Protein AF-A0A820R0I8-F1 (afdb_monomer_lite)

Secondary structure (DSSP, 8-state):
--HHHHHHHHHHHHHHHTS------PBP-SSSEEEETTEEEEES--SS--TT-EEEEBBPTT--SS-S-BPB-SSGGG-BTTPPBSSS--EESPPP------

Foldseek 3Di:
DPVVVVVVVVVVVVVVVVPPDPPPQDQAPPPAWFADLQFIKGAPDPPPDDAFGKMAFFADPPDPDQDPRGHGDPISRSHGHPTDHSHPDIDTHDDDDDHRPD

Structure (mmCIF, N/CA/C/O backbone):
data_AF-A0A820R0I8-F1
#
_entry.id   AF-A0A820R0I8-F1
#
loop_
_atom_site.group_PDB
_atom_site.id
_atom_site.type_symbol
_atom_site.label_atom_id
_atom_site.label_alt_id
_atom_site.label_comp_id
_atom_site.label_asym_id
_atom_site.label_entity_id
_atom_site.label_seq_id
_atom_site.pdbx_PDB_ins_code
_atom_site.Cartn_x
_atom_site.Cartn_y
_atom_site.Cartn_z
_atom_site.occupancy
_atom_site.B_iso_or_equiv
_atom_site.auth_seq_id
_atom_site.auth_comp_id
_atom_site.auth_asym_id
_atom_site.auth_atom_id
_atom_site.pdbx_PDB_model_num
ATOM 1 N N . MET A 1 1 ? -9.074 -31.767 45.545 1.00 58.12 1 MET A N 1
ATOM 2 C CA . MET A 1 1 ? -8.128 -31.841 44.404 1.00 58.12 1 MET A CA 1
ATOM 3 C C . MET A 1 1 ? -8.756 -31.407 43.061 1.00 58.12 1 MET A C 1
ATOM 5 O O . MET A 1 1 ? -8.252 -31.794 42.022 1.00 58.12 1 MET A O 1
ATOM 9 N N . GLN A 1 2 ? -9.818 -30.582 43.041 1.00 56.69 2 GLN A N 1
ATOM 10 C CA . GLN A 1 2 ? -10.461 -30.101 41.795 1.00 56.69 2 GLN A CA 1
ATOM 11 C C . GLN A 1 2 ? -10.089 -28.653 41.419 1.00 56.69 2 GLN A C 1
ATOM 13 O O . GLN A 1 2 ? -10.157 -28.290 40.250 1.00 56.69 2 GLN A O 1
ATOM 18 N N . LEU A 1 3 ? -9.648 -27.836 42.384 1.00 54.78 3 LEU A N 1
ATOM 19 C CA . LEU A 1 3 ? -9.355 -26.413 42.169 1.00 54.78 3 LEU A CA 1
ATOM 20 C C . LEU A 1 3 ? -8.121 -26.179 41.275 1.00 54.78 3 LEU A C 1
ATOM 22 O O . LEU A 1 3 ? -8.083 -25.230 40.498 1.00 54.78 3 LEU A O 1
ATOM 26 N N . ASN A 1 4 ? -7.147 -27.092 41.329 1.00 59.62 4 ASN A N 1
ATOM 27 C CA . ASN A 1 4 ? -5.913 -26.997 40.546 1.00 59.62 4 ASN A CA 1
ATOM 28 C C . ASN A 1 4 ? -6.150 -27.225 39.046 1.00 59.62 4 ASN A C 1
ATOM 30 O O . ASN A 1 4 ? -5.421 -26.679 38.227 1.00 59.62 4 ASN A O 1
ATOM 34 N N . PHE A 1 5 ? -7.176 -27.998 38.672 1.00 60.56 5 PHE A N 1
ATOM 35 C CA . PHE A 1 5 ? -7.438 -28.317 37.268 1.00 60.56 5 PHE A CA 1
ATOM 36 C C . PHE A 1 5 ? -8.032 -27.116 36.519 1.00 60.56 5 PHE A C 1
ATOM 38 O O . PHE A 1 5 ? -7.589 -26.798 35.422 1.00 60.56 5 PHE A O 1
ATOM 45 N N . LEU A 1 6 ? -8.957 -26.387 37.159 1.00 62.44 6 LEU A N 1
ATOM 46 C CA . LEU A 1 6 ? -9.571 -25.181 36.589 1.00 62.44 6 LEU A CA 1
ATOM 47 C C . LEU A 1 6 ? -8.567 -24.032 36.419 1.00 62.44 6 LEU A C 1
ATOM 49 O O . LEU A 1 6 ? -8.616 -23.308 35.425 1.00 62.44 6 LEU A O 1
ATOM 53 N N . PHE A 1 7 ? -7.628 -23.886 37.358 1.00 63.50 7 PHE A N 1
ATOM 54 C CA . PHE A 1 7 ? -6.574 -22.873 37.263 1.00 63.50 7 PHE A CA 1
ATOM 55 C C . PHE A 1 7 ? -5.611 -23.151 36.104 1.00 63.50 7 PHE A C 1
ATOM 57 O O . PHE A 1 7 ? -5.268 -22.237 35.357 1.00 63.50 7 PHE A O 1
ATOM 64 N N . VAL A 1 8 ? -5.227 -24.414 35.900 1.00 69.00 8 VAL A N 1
ATOM 65 C CA . VAL A 1 8 ? -4.337 -24.810 34.797 1.00 69.00 8 VAL A CA 1
ATOM 66 C C . VAL A 1 8 ? -5.018 -24.623 33.441 1.00 69.00 8 VAL A C 1
ATOM 68 O O . VAL A 1 8 ? -4.390 -24.110 32.519 1.00 69.00 8 VAL A O 1
ATOM 71 N N . THR A 1 9 ? -6.309 -24.952 33.314 1.00 68.81 9 THR A N 1
ATOM 72 C CA . THR A 1 9 ? -7.048 -24.733 32.060 1.00 68.81 9 THR A CA 1
ATOM 73 C C . THR A 1 9 ? -7.241 -23.253 31.741 1.00 68.81 9 THR A C 1
ATOM 75 O O . THR A 1 9 ? -7.132 -22.864 30.583 1.00 68.81 9 THR A O 1
ATOM 78 N N . MET A 1 10 ? -7.478 -22.410 32.751 1.00 68.56 10 MET A N 1
ATOM 79 C CA . MET A 1 10 ? -7.602 -20.961 32.556 1.00 68.56 10 MET A CA 1
ATOM 80 C C . MET A 1 10 ? -6.274 -20.337 32.118 1.00 68.56 10 MET A C 1
ATOM 82 O O . MET A 1 10 ? -6.248 -19.561 31.169 1.00 68.56 10 MET A O 1
ATOM 86 N N . ILE A 1 11 ? -5.160 -20.721 32.751 1.00 66.88 11 ILE A N 1
ATOM 87 C CA . ILE A 1 11 ? -3.821 -20.261 32.355 1.00 66.88 11 ILE A CA 1
ATOM 88 C C . ILE A 1 11 ? -3.486 -20.740 30.937 1.00 66.88 11 ILE A C 1
ATOM 90 O O . ILE A 1 11 ? -2.990 -19.954 30.135 1.00 66.88 11 ILE A O 1
ATOM 94 N N . ALA A 1 12 ? -3.809 -21.992 30.596 1.00 63.00 12 ALA A N 1
ATOM 95 C CA . ALA A 1 12 ? -3.601 -22.516 29.249 1.00 63.00 12 ALA A CA 1
ATOM 96 C C . ALA A 1 12 ? -4.382 -21.715 28.194 1.00 63.00 12 ALA A C 1
ATOM 98 O O . ALA A 1 12 ? -3.809 -21.380 27.165 1.00 63.00 12 ALA A O 1
ATOM 99 N N . LEU A 1 13 ? -5.640 -21.344 28.459 1.00 64.00 13 LEU A N 1
ATOM 100 C CA . LEU A 1 13 ? -6.449 -20.530 27.542 1.00 64.00 13 LEU A CA 1
ATOM 101 C C . LEU A 1 13 ? -5.935 -19.089 27.406 1.00 64.00 13 LEU A C 1
ATOM 103 O O . LEU A 1 13 ? -5.931 -18.554 26.301 1.00 64.00 13 LEU A O 1
ATOM 107 N N . VAL A 1 14 ? -5.460 -18.473 28.494 1.00 63.50 14 VAL A N 1
ATOM 108 C CA . VAL A 1 14 ? -4.869 -17.123 28.454 1.00 63.50 14 VAL A CA 1
ATOM 109 C C . VAL A 1 14 ? -3.555 -17.122 27.668 1.00 63.50 14 VAL A C 1
ATOM 111 O O . VAL A 1 14 ? -3.349 -16.246 26.834 1.00 63.50 14 VAL A O 1
ATOM 114 N N . ILE A 1 15 ? -2.693 -18.125 27.867 1.00 61.03 15 ILE A N 1
ATOM 115 C CA . ILE A 1 15 ? -1.428 -18.243 27.126 1.00 61.03 15 ILE A CA 1
ATOM 116 C C . ILE A 1 15 ? -1.691 -18.554 25.646 1.00 61.03 15 ILE A C 1
ATOM 118 O O . ILE A 1 15 ? -1.074 -17.935 24.786 1.00 61.03 15 ILE A O 1
ATOM 122 N N . PHE A 1 16 ? -2.633 -19.449 25.324 1.00 56.53 16 PHE A N 1
ATOM 123 C CA . PHE A 1 16 ? -2.976 -19.753 23.927 1.00 56.53 16 PHE A CA 1
ATOM 124 C C . PHE A 1 16 ? -3.611 -18.550 23.211 1.00 56.53 16 PHE A C 1
ATOM 126 O O . PHE A 1 16 ? -3.346 -18.330 22.031 1.00 56.53 16 PHE A O 1
ATOM 133 N N . GLY A 1 17 ? -4.400 -17.740 23.927 1.00 53.25 17 GLY A N 1
ATOM 134 C CA . GLY A 1 17 ? -5.004 -16.516 23.397 1.00 53.25 17 GLY A CA 1
ATOM 135 C C . GLY A 1 17 ? -3.999 -15.397 23.103 1.00 53.25 17 GLY A C 1
ATOM 136 O O . GLY A 1 17 ? -4.232 -14.608 22.197 1.00 53.25 17 GLY A O 1
ATOM 137 N N . MET A 1 18 ? -2.865 -15.344 23.811 1.00 51.84 18 MET A N 1
ATOM 138 C CA . MET A 1 18 ? -1.826 -14.324 23.595 1.00 51.84 18 MET A CA 1
ATOM 139 C C . MET A 1 18 ? -0.824 -14.667 22.475 1.00 51.84 18 MET A C 1
ATOM 141 O O . MET A 1 18 ? 0.030 -13.842 22.164 1.00 51.84 18 MET A O 1
ATOM 145 N N . ILE A 1 19 ? -0.893 -15.862 21.871 1.00 52.59 19 ILE A N 1
ATOM 146 C CA . ILE A 1 19 ? 0.077 -16.317 20.849 1.00 52.59 19 ILE A CA 1
ATOM 147 C C . ILE A 1 19 ? -0.457 -16.153 19.411 1.00 52.59 19 ILE A C 1
ATOM 149 O O . ILE A 1 19 ? 0.316 -16.219 18.456 1.00 52.59 19 ILE A O 1
ATOM 153 N N . VAL A 1 20 ? -1.747 -15.861 19.217 1.00 48.53 20 VAL A N 1
ATOM 154 C CA . VAL A 1 20 ? -2.338 -15.667 17.878 1.00 48.53 20 VAL A CA 1
ATOM 155 C C . VAL A 1 20 ? -2.593 -14.187 17.607 1.00 48.53 20 VAL A C 1
ATOM 157 O O . VAL A 1 20 ? -3.721 -13.740 17.456 1.00 48.53 20 VAL A O 1
ATOM 160 N N . GLU A 1 21 ? -1.517 -13.415 17.530 1.00 46.47 21 GLU A N 1
ATOM 161 C CA . GLU A 1 21 ? -1.513 -12.172 16.755 1.00 46.47 21 GLU A CA 1
ATOM 162 C C . GLU A 1 21 ? -0.116 -11.962 16.168 1.00 46.47 21 GLU A C 1
ATOM 164 O O . GLU A 1 21 ? 0.508 -10.908 16.266 1.00 46.47 21 GLU A O 1
ATOM 169 N N . LYS A 1 22 ? 0.416 -13.013 15.532 1.00 40.94 22 LYS A N 1
ATOM 170 C CA . LYS A 1 22 ? 1.385 -12.777 14.471 1.00 40.94 22 LYS A CA 1
ATOM 171 C C . LYS A 1 22 ? 0.598 -12.049 13.391 1.00 40.94 22 LYS A C 1
ATOM 173 O O . LYS A 1 22 ? -0.163 -12.668 12.657 1.00 40.94 22 LYS A O 1
ATOM 178 N N . SER A 1 23 ? 0.694 -10.721 13.362 1.00 44.00 23 SER A N 1
ATOM 179 C CA . SER A 1 23 ? 0.299 -9.985 12.176 1.00 44.00 23 SER A CA 1
ATOM 180 C C . SER A 1 23 ? 1.132 -10.587 11.052 1.00 44.00 23 SER A C 1
ATOM 182 O O . SER A 1 23 ? 2.349 -10.390 11.034 1.00 44.00 23 SER A O 1
ATOM 184 N N . ASP A 1 24 ? 0.503 -11.345 10.154 1.00 45.78 24 ASP A N 1
ATOM 185 C CA . ASP A 1 24 ? 1.076 -11.812 8.882 1.00 45.78 24 ASP A CA 1
ATOM 186 C C . ASP A 1 24 ? 1.247 -10.625 7.919 1.00 45.78 24 ASP A C 1
ATOM 188 O O . ASP A 1 24 ? 0.902 -10.633 6.740 1.00 45.78 24 ASP A O 1
ATOM 192 N N . ALA A 1 25 ? 1.800 -9.561 8.480 1.00 53.62 25 ALA A N 1
ATOM 193 C CA . ALA A 1 25 ? 2.346 -8.412 7.836 1.00 53.62 25 ALA A CA 1
ATOM 194 C C . ALA A 1 25 ? 3.634 -8.846 7.152 1.00 53.62 25 ALA A C 1
ATOM 196 O O . ALA A 1 25 ? 4.719 -8.657 7.688 1.00 53.62 25 ALA A O 1
ATOM 197 N N . GLY A 1 26 ? 3.511 -9.511 6.007 1.00 62.25 26 GLY A N 1
ATOM 198 C CA . GLY A 1 26 ? 4.663 -9.711 5.140 1.00 62.25 26 GLY A CA 1
ATOM 199 C C . GLY A 1 26 ? 5.212 -8.348 4.726 1.00 62.25 26 GLY A C 1
ATOM 200 O O . GLY A 1 26 ? 4.429 -7.436 4.427 1.00 62.25 26 GLY A O 1
ATOM 201 N N . ASP A 1 27 ? 6.533 -8.217 4.739 1.00 68.75 27 ASP A N 1
ATOM 202 C CA . ASP A 1 27 ? 7.217 -7.052 4.188 1.00 68.75 27 ASP A CA 1
ATOM 203 C C . ASP A 1 27 ? 6.841 -6.907 2.708 1.00 68.75 27 ASP A C 1
ATOM 205 O O . ASP A 1 27 ? 6.637 -7.900 1.998 1.00 68.75 27 ASP A O 1
ATOM 209 N N . CYS A 1 28 ? 6.711 -5.670 2.243 1.00 78.38 28 CYS A N 1
ATOM 210 C CA . CYS A 1 28 ? 6.493 -5.397 0.833 1.00 78.38 28 CYS A CA 1
ATOM 211 C C . CYS A 1 28 ? 7.742 -5.747 0.021 1.00 78.38 28 CYS A C 1
ATOM 213 O O . CYS A 1 28 ? 8.856 -5.353 0.357 1.00 78.38 28 CYS A O 1
ATOM 215 N N . ASP A 1 29 ? 7.537 -6.467 -1.078 1.00 76.06 29 ASP A N 1
ATOM 216 C CA . ASP A 1 29 ? 8.584 -6.865 -2.021 1.00 76.06 29 ASP A CA 1
ATOM 217 C C . ASP A 1 29 ? 8.735 -5.884 -3.200 1.00 76.06 29 ASP A C 1
ATOM 219 O O . ASP A 1 29 ? 9.550 -6.119 -4.091 1.00 76.06 29 ASP A O 1
ATOM 223 N N . GLY A 1 30 ? 7.930 -4.814 -3.229 1.00 73.75 30 GLY A N 1
ATOM 224 C CA . GLY A 1 30 ? 7.867 -3.835 -4.318 1.00 73.75 30 GLY A CA 1
ATOM 225 C C . GLY A 1 30 ? 6.886 -4.198 -5.443 1.00 73.75 30 GLY A C 1
ATOM 226 O O . GLY A 1 30 ? 6.602 -3.359 -6.298 1.00 73.75 30 GLY A O 1
ATOM 227 N N . SER A 1 31 ? 6.330 -5.418 -5.462 1.00 77.25 31 SER A N 1
ATOM 228 C CA . SER A 1 31 ? 5.485 -5.907 -6.566 1.00 77.25 31 SER A CA 1
ATOM 229 C C . SER A 1 31 ? 4.032 -5.437 -6.452 1.00 77.25 31 SER A C 1
ATOM 231 O O . SER A 1 31 ? 3.411 -5.038 -7.440 1.00 77.25 31 SER A O 1
ATOM 233 N N . HIS A 1 32 ? 3.476 -5.502 -5.240 1.00 79.88 32 HIS A N 1
ATOM 234 C CA . HIS A 1 32 ? 2.064 -5.192 -4.964 1.00 79.88 32 HIS A CA 1
ATOM 235 C C . HIS A 1 32 ? 1.868 -4.071 -3.936 1.00 79.88 32 HIS A C 1
ATOM 237 O O . HIS A 1 32 ? 0.759 -3.567 -3.735 1.00 79.88 32 HIS A O 1
ATOM 243 N N . CYS A 1 33 ? 2.959 -3.695 -3.287 1.00 83.88 33 CYS A N 1
ATOM 244 C CA . CYS A 1 33 ? 3.065 -2.617 -2.332 1.00 83.88 33 CYS A CA 1
ATOM 245 C C . CYS A 1 33 ? 4.539 -2.239 -2.213 1.00 83.88 33 CYS A C 1
ATOM 247 O O . CYS A 1 33 ? 5.412 -3.013 -2.605 1.00 83.88 33 CYS A O 1
ATOM 249 N N . GLY A 1 34 ? 4.823 -1.068 -1.664 1.00 88.06 34 GLY A N 1
ATOM 250 C CA . GLY A 1 34 ? 6.195 -0.614 -1.491 1.00 88.06 34 GLY A CA 1
ATOM 251 C C . GLY A 1 34 ? 6.254 0.788 -0.925 1.00 88.06 34 GLY A C 1
ATOM 252 O O . GLY A 1 34 ? 5.258 1.314 -0.424 1.00 88.06 34 GLY A O 1
ATOM 253 N N . CYS A 1 35 ? 7.424 1.396 -1.030 1.00 87.31 35 CYS A N 1
ATOM 254 C CA . CYS A 1 35 ? 7.683 2.756 -0.621 1.00 87.31 35 CYS A CA 1
ATOM 255 C C . CYS A 1 35 ? 7.668 3.681 -1.831 1.00 87.31 35 CYS A C 1
ATOM 257 O O . CYS A 1 35 ? 8.468 3.554 -2.755 1.00 87.31 35 CYS A O 1
ATOM 259 N N . TYR A 1 36 ? 6.750 4.640 -1.829 1.00 85.88 36 TYR A N 1
ATOM 260 C CA . TYR A 1 36 ? 6.631 5.621 -2.893 1.00 85.88 36 TYR A CA 1
ATOM 261 C C . TYR A 1 36 ? 6.567 7.014 -2.288 1.00 85.88 36 TYR A C 1
ATOM 263 O O . TYR A 1 36 ? 5.705 7.321 -1.467 1.00 85.88 36 TYR A O 1
ATOM 271 N N . LYS A 1 37 ? 7.520 7.863 -2.682 1.00 83.06 37 LYS A N 1
ATOM 272 C CA . LYS A 1 37 ? 7.638 9.253 -2.212 1.00 83.06 37 LYS A CA 1
ATOM 273 C C . LYS A 1 37 ? 7.679 9.392 -0.681 1.00 83.06 37 LYS A C 1
ATOM 275 O O . LYS A 1 37 ? 7.121 10.337 -0.128 1.00 83.06 37 LYS A O 1
ATOM 280 N N . GLY A 1 38 ? 8.342 8.458 0.000 1.00 85.56 38 GLY A N 1
ATOM 281 C CA . GLY A 1 38 ? 8.471 8.470 1.459 1.00 85.56 38 GLY A CA 1
ATOM 282 C C . GLY A 1 38 ? 7.265 7.911 2.213 1.00 85.56 38 GLY A C 1
ATOM 283 O O . GLY A 1 38 ? 7.237 7.975 3.439 1.00 85.56 38 GLY A O 1
ATOM 284 N N . TYR A 1 39 ? 6.268 7.367 1.505 1.00 87.00 39 TYR A N 1
ATOM 285 C CA . TYR A 1 39 ? 5.090 6.751 2.106 1.00 87.00 39 TYR A CA 1
ATOM 286 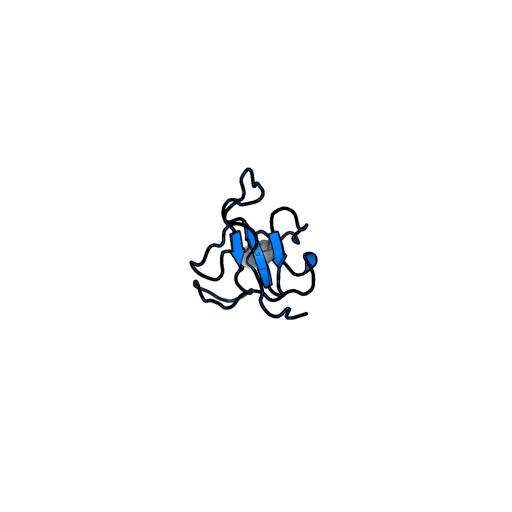C C . TYR A 1 39 ? 4.793 5.374 1.523 1.00 87.00 39 TYR A C 1
ATOM 288 O O . TYR A 1 39 ? 4.981 5.113 0.335 1.00 87.00 39 TYR A O 1
ATOM 296 N N . CYS A 1 40 ? 4.283 4.483 2.363 1.00 87.50 40 CYS A N 1
ATOM 297 C CA . CYS A 1 40 ? 3.898 3.155 1.935 1.00 87.50 40 CYS A CA 1
ATOM 298 C C . CYS A 1 40 ? 2.648 3.210 1.068 1.00 87.50 40 CYS A C 1
ATOM 300 O O . CYS A 1 40 ? 1.648 3.831 1.434 1.00 87.50 40 CYS A O 1
ATOM 302 N N . TRP A 1 41 ? 2.686 2.513 -0.057 1.00 87.44 41 TRP A N 1
ATOM 303 C CA . TRP A 1 41 ? 1.569 2.361 -0.976 1.00 87.44 41 TRP A CA 1
ATOM 304 C C . TRP A 1 41 ? 1.247 0.882 -1.180 1.00 87.44 41 TRP A C 1
ATOM 306 O O . TRP A 1 41 ? 2.108 0.023 -1.000 1.00 87.44 41 TRP A O 1
ATOM 316 N N . ALA A 1 42 ? 0.007 0.585 -1.557 1.00 86.50 42 ALA A N 1
ATOM 317 C CA . ALA A 1 42 ? -0.427 -0.751 -1.955 1.00 86.50 42 ALA A CA 1
ATOM 318 C C . ALA A 1 42 ? -1.524 -0.665 -3.021 1.00 86.50 42 ALA A C 1
ATOM 320 O O . ALA A 1 42 ? -2.291 0.306 -3.061 1.00 86.50 42 ALA A O 1
ATOM 321 N N . TYR A 1 43 ?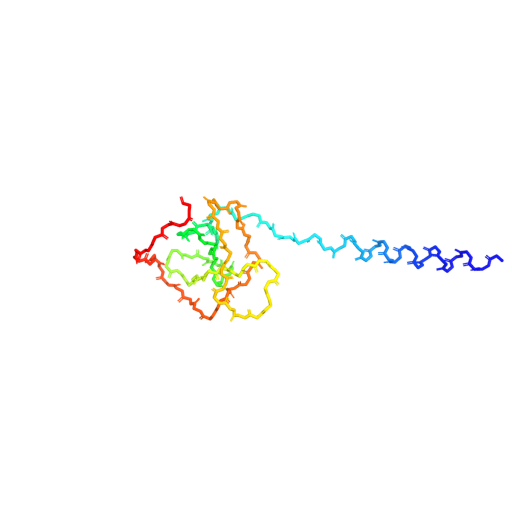 -1.624 -1.680 -3.882 1.00 84.56 43 TYR A N 1
ATOM 322 C CA . TYR A 1 43 ? -2.757 -1.788 -4.801 1.00 84.56 43 TYR A CA 1
ATOM 323 C C . TYR A 1 43 ? -4.054 -2.059 -4.039 1.00 84.56 43 TYR A C 1
ATOM 325 O O . TYR A 1 43 ? -4.101 -2.838 -3.093 1.00 84.56 43 TYR A O 1
ATOM 333 N N . VAL A 1 44 ? -5.141 -1.433 -4.489 1.00 80.56 44 VAL A N 1
ATOM 334 C CA . VAL A 1 44 ? -6.466 -1.573 -3.863 1.00 80.56 44 VAL A CA 1
ATOM 335 C C . VAL A 1 44 ? -7.049 -2.972 -4.096 1.00 80.56 44 VAL A C 1
ATOM 337 O O . VAL A 1 44 ? -7.882 -3.438 -3.321 1.00 80.56 44 VAL A O 1
ATOM 340 N N . ASN A 1 45 ? -6.641 -3.635 -5.179 1.00 72.06 45 ASN A N 1
ATOM 341 C CA . ASN A 1 45 ? -7.101 -4.966 -5.544 1.00 72.06 45 ASN A CA 1
ATOM 342 C C . ASN A 1 45 ? -5.915 -5.934 -5.541 1.00 72.06 45 ASN A C 1
ATOM 344 O O . ASN A 1 45 ? -5.084 -5.888 -6.443 1.00 72.06 45 ASN A O 1
ATOM 348 N N . GLU A 1 46 ? -5.873 -6.827 -4.553 1.00 61.78 46 GLU A N 1
ATOM 349 C CA . GLU A 1 46 ? -4.830 -7.854 -4.371 1.00 61.78 46 GLU A CA 1
ATOM 350 C C . GLU A 1 46 ? -4.831 -8.942 -5.468 1.00 61.78 46 GLU A C 1
ATOM 352 O O . GLU A 1 46 ? -4.015 -9.858 -5.445 1.00 61.78 46 GLU A O 1
ATOM 357 N N . GLY A 1 47 ? -5.765 -8.879 -6.427 1.00 67.00 47 GLY A N 1
ATOM 358 C CA . GLY A 1 47 ? -5.854 -9.805 -7.553 1.00 67.00 47 GLY A CA 1
ATOM 359 C C . GLY A 1 47 ? -4.735 -9.644 -8.593 1.00 67.00 47 GLY A C 1
ATOM 360 O O . GLY A 1 47 ? -3.583 -9.354 -8.291 1.00 67.00 47 GLY A O 1
ATOM 361 N N . ARG A 1 48 ? -5.058 -9.862 -9.877 1.00 62.59 48 ARG A N 1
ATOM 362 C CA . ARG A 1 48 ? -4.097 -9.690 -10.984 1.00 62.59 48 ARG A CA 1
ATOM 363 C C . ARG A 1 48 ? -3.782 -8.211 -11.208 1.00 62.59 48 ARG A C 1
ATOM 365 O O . ARG A 1 48 ? -4.336 -7.603 -12.120 1.00 62.59 48 ARG A O 1
ATOM 372 N N . VAL A 1 49 ? -2.887 -7.686 -10.387 1.00 70.12 49 VAL A N 1
ATOM 373 C CA . VAL A 1 49 ? -2.348 -6.336 -10.484 1.00 70.12 49 VAL A CA 1
ATOM 374 C C . VAL A 1 49 ? -1.597 -6.152 -11.802 1.00 70.12 49 VAL A C 1
ATOM 376 O O . VAL A 1 49 ? -0.788 -6.990 -12.209 1.00 70.12 49 VAL A O 1
ATOM 379 N N . ARG A 1 50 ? -1.862 -5.036 -12.472 1.00 69.12 50 ARG A N 1
ATOM 380 C CA . ARG A 1 50 ? -1.157 -4.559 -13.660 1.00 69.12 50 ARG A CA 1
ATOM 381 C C . ARG A 1 50 ? -0.695 -3.125 -13.439 1.00 69.12 50 ARG A C 1
ATOM 383 O O . ARG A 1 50 ? -1.319 -2.360 -12.709 1.00 69.12 50 ARG A O 1
ATOM 390 N N . ALA A 1 51 ? 0.377 -2.742 -14.127 1.00 68.75 51 ALA A N 1
ATOM 391 C CA . ALA A 1 51 ? 0.798 -1.347 -14.170 1.00 68.75 51 ALA A CA 1
ATOM 392 C C . ALA A 1 51 ? -0.376 -0.453 -14.618 1.00 68.75 51 ALA A C 1
ATOM 394 O O . ALA A 1 51 ? -1.035 -0.737 -15.622 1.00 68.75 51 ALA A O 1
ATOM 395 N N . GLY A 1 52 ? -0.641 0.614 -13.860 1.00 70.56 52 GLY A N 1
ATOM 396 C CA . GLY A 1 52 ? -1.773 1.516 -14.089 1.00 70.56 52 GLY A CA 1
ATOM 397 C C . GLY A 1 52 ? -3.071 1.134 -13.370 1.00 70.56 52 GLY A C 1
ATOM 398 O O . GLY A 1 52 ? -4.079 1.820 -13.566 1.00 70.56 52 GLY A O 1
ATOM 399 N N . ASP A 1 53 ? -3.063 0.085 -12.545 1.00 80.31 53 ASP A N 1
ATOM 400 C CA . ASP A 1 53 ? -4.166 -0.217 -11.635 1.00 80.31 53 ASP A CA 1
ATOM 401 C C . ASP A 1 53 ? -4.245 0.780 -10.471 1.00 80.31 53 ASP A C 1
ATOM 403 O O . ASP A 1 53 ? -3.340 1.583 -10.224 1.00 80.31 53 ASP A O 1
ATOM 407 N N . TRP A 1 54 ? -5.379 0.743 -9.771 1.00 84.81 54 TRP A N 1
ATOM 408 C CA . TRP A 1 54 ? -5.649 1.620 -8.640 1.00 84.81 54 TRP A CA 1
ATOM 409 C C . TRP A 1 54 ? -4.820 1.235 -7.421 1.00 84.81 54 TRP A C 1
ATOM 411 O O . TRP A 1 54 ? -4.865 0.090 -6.961 1.00 84.81 54 TRP A O 1
ATOM 421 N N . TRP A 1 55 ? -4.142 2.219 -6.849 1.00 86.38 55 TRP A N 1
ATOM 422 C CA . TRP A 1 55 ? -3.371 2.084 -5.620 1.00 86.38 55 TRP A CA 1
ATOM 423 C C . TRP A 1 55 ? -3.717 3.191 -4.627 1.00 86.38 55 TRP A C 1
ATOM 425 O O . TRP A 1 55 ? -4.401 4.159 -4.957 1.00 86.38 55 TRP A O 1
ATOM 435 N N . CYS A 1 56 ? -3.297 3.036 -3.378 1.00 86.12 56 CYS A N 1
ATOM 436 C CA . CYS A 1 56 ? -3.495 4.031 -2.331 1.00 86.12 56 CYS A CA 1
ATOM 437 C C . CYS A 1 56 ? -2.310 4.042 -1.364 1.00 86.12 56 CYS A C 1
ATOM 439 O O . CYS A 1 56 ? -1.628 3.030 -1.202 1.00 86.12 56 CYS A O 1
ATOM 441 N N . TYR A 1 57 ? -2.098 5.167 -0.679 1.00 87.62 57 TYR A N 1
ATOM 442 C CA . TYR A 1 57 ? -1.196 5.190 0.469 1.00 87.62 57 TYR A CA 1
ATOM 443 C C . TYR A 1 57 ? -1.819 4.444 1.644 1.00 87.62 57 TYR A C 1
ATOM 445 O O . TYR A 1 57 ? -3.003 4.620 1.964 1.00 87.62 57 TYR A O 1
ATOM 453 N N . 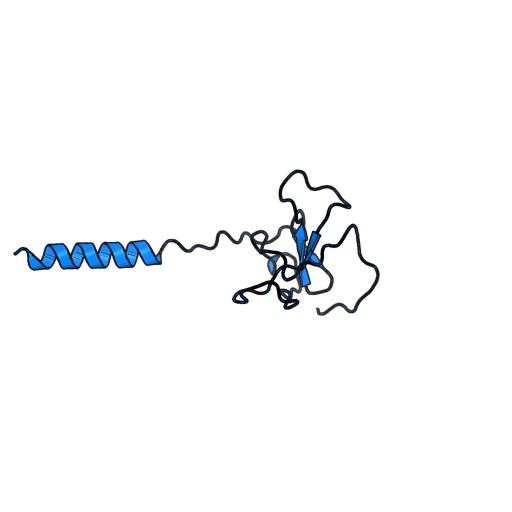THR A 1 58 ? -1.022 3.609 2.295 1.00 86.12 58 THR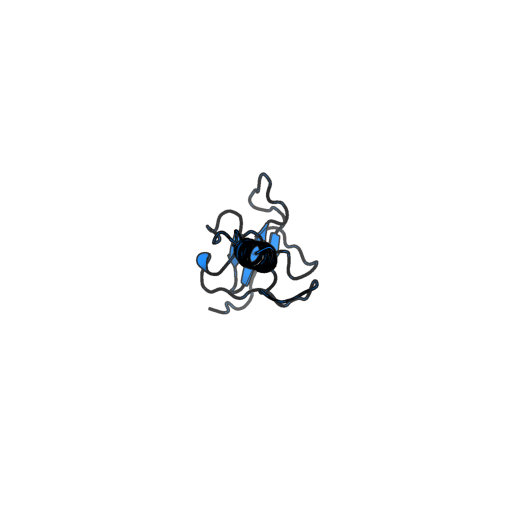 A N 1
ATOM 454 C CA . THR A 1 58 ? -1.467 2.781 3.407 1.00 86.12 58 THR A CA 1
ATOM 455 C C . THR A 1 58 ? -1.453 3.561 4.714 1.00 86.12 58 THR A C 1
ATOM 457 O O . THR A 1 58 ? -0.733 4.547 4.901 1.00 86.12 58 THR A O 1
ATOM 460 N N . GLN A 1 59 ? -2.314 3.147 5.636 1.00 83.62 59 GLN A N 1
ATOM 461 C CA . GLN A 1 59 ? -2.410 3.773 6.944 1.00 83.62 59 GLN A CA 1
ATOM 462 C C . GLN A 1 59 ? -1.230 3.411 7.851 1.00 83.62 59 GLN A C 1
ATOM 464 O O . GLN A 1 59 ? -0.844 2.245 7.933 1.00 83.62 59 GLN A O 1
ATOM 469 N N . ARG A 1 60 ? -0.741 4.383 8.633 1.00 81.44 60 ARG A N 1
ATOM 470 C CA . ARG A 1 60 ? 0.199 4.115 9.728 1.00 81.44 60 ARG A CA 1
ATOM 471 C C . ARG A 1 60 ? -0.404 3.165 10.772 1.00 81.44 60 ARG A C 1
ATOM 473 O O . ARG A 1 60 ? -1.559 3.313 11.174 1.00 81.44 60 ARG A O 1
ATOM 480 N N . SER A 1 61 ? 0.414 2.237 11.267 1.00 74.94 61 SER A N 1
ATOM 481 C CA . SER A 1 61 ? 0.069 1.312 12.354 1.00 74.94 61 SER A CA 1
ATOM 482 C C . SER A 1 61 ? -0.539 2.032 13.563 1.00 74.94 61 SER A C 1
ATOM 484 O O . SER A 1 61 ? -0.032 3.065 14.001 1.00 74.94 61 SER A O 1
ATOM 486 N N . GLY A 1 62 ? -1.601 1.461 14.132 1.00 73.00 62 GLY A N 1
ATOM 487 C CA . GLY A 1 62 ? -2.249 1.981 15.341 1.00 73.00 62 GLY A CA 1
ATOM 488 C C . GLY A 1 62 ? -3.232 3.135 15.112 1.00 73.00 62 GLY A C 1
ATOM 489 O O . GLY A 1 62 ? -3.866 3.576 16.069 1.00 73.00 62 GLY A O 1
ATOM 490 N N . ILE A 1 63 ? -3.409 3.610 13.875 1.00 74.75 63 ILE A N 1
ATOM 491 C CA . ILE A 1 63 ? -4.459 4.583 13.555 1.00 74.75 63 ILE A CA 1
ATOM 492 C C . ILE A 1 63 ? -5.735 3.840 13.160 1.00 74.75 63 ILE A C 1
ATOM 494 O O . ILE A 1 63 ? -5.725 2.977 12.288 1.00 74.75 63 ILE A O 1
ATOM 498 N N . THR A 1 64 ? -6.847 4.197 13.799 1.00 67.69 64 THR A N 1
ATOM 499 C CA . THR A 1 64 ? -8.178 3.686 13.465 1.00 67.69 64 THR A CA 1
ATOM 500 C C . THR A 1 64 ? -8.965 4.716 12.651 1.00 67.69 64 THR A C 1
ATOM 502 O O . THR A 1 64 ? -8.963 5.915 12.946 1.00 67.69 64 THR A O 1
ATOM 505 N N . GLY A 1 65 ? -9.658 4.238 11.613 1.00 63.22 65 GLY A N 1
ATOM 506 C CA . GLY A 1 65 ? -10.467 5.057 10.706 1.00 63.22 65 GLY A CA 1
ATOM 507 C C . GLY A 1 65 ? -9.650 5.763 9.620 1.00 63.22 65 GLY A C 1
ATOM 508 O O . GLY A 1 65 ? -8.489 6.086 9.817 1.00 63.22 65 GLY A O 1
ATOM 509 N N . LYS A 1 66 ? -10.264 6.028 8.463 1.00 60.22 66 LYS A N 1
ATOM 510 C CA . LYS A 1 66 ? -9.593 6.573 7.271 1.00 60.22 66 LYS A CA 1
ATOM 511 C C . LYS A 1 66 ? -9.154 8.031 7.462 1.00 60.22 66 LYS A C 1
ATOM 513 O O . LYS A 1 66 ? -9.925 8.958 7.221 1.00 60.22 66 LYS A O 1
ATOM 518 N N . ARG A 1 67 ? -7.920 8.236 7.917 1.00 64.12 67 ARG A N 1
ATOM 519 C CA . ARG A 1 67 ? -7.269 9.539 8.102 1.00 64.12 67 ARG A CA 1
ATOM 520 C C . ARG A 1 67 ? -6.028 9.591 7.214 1.00 64.12 67 ARG A C 1
ATOM 522 O O . ARG A 1 67 ? -5.311 8.599 7.149 1.00 64.12 67 ARG A O 1
ATOM 529 N N . SER A 1 68 ? -5.733 10.737 6.587 1.00 67.75 68 SER A N 1
ATOM 530 C CA . SER A 1 68 ? -4.513 10.977 5.779 1.00 67.75 68 SER A CA 1
ATOM 531 C C . SER A 1 68 ? -3.219 10.996 6.622 1.00 67.75 68 SER A C 1
ATOM 533 O O . SER A 1 68 ? -2.417 11.915 6.539 1.00 67.75 68 SER A O 1
ATOM 535 N N . MET A 1 69 ? -3.058 10.002 7.492 1.00 75.06 69 MET A N 1
ATOM 536 C CA . MET A 1 69 ? -1.893 9.699 8.311 1.00 75.06 69 MET A CA 1
ATOM 537 C C . MET A 1 69 ? -1.263 8.446 7.712 1.00 75.06 69 MET A C 1
ATOM 539 O O . MET A 1 69 ? -1.536 7.318 8.140 1.00 75.06 69 MET A O 1
ATOM 543 N N . TRP A 1 70 ? -0.516 8.660 6.637 1.00 83.56 70 TRP A N 1
ATOM 544 C CA . TRP A 1 70 ? 0.093 7.585 5.872 1.00 83.56 70 TRP A CA 1
ATOM 545 C C . TRP A 1 70 ? 1.300 7.021 6.613 1.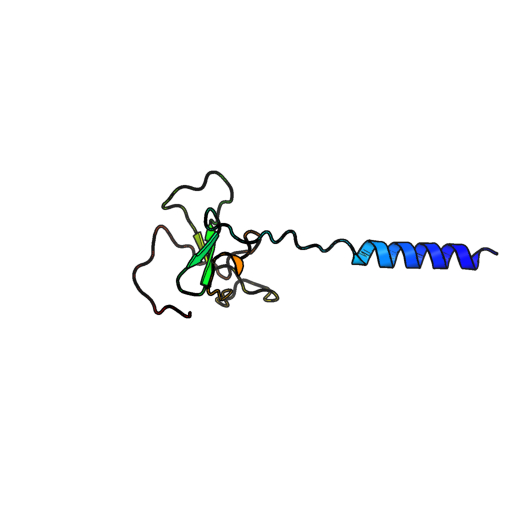00 83.56 70 TRP A C 1
ATOM 547 O O . TRP A 1 70 ? 1.928 7.705 7.424 1.00 83.56 70 TRP A O 1
ATOM 557 N N . GLN A 1 71 ? 1.586 5.746 6.385 1.00 83.88 71 GLN A N 1
ATOM 558 C CA . GLN A 1 71 ? 2.802 5.137 6.903 1.00 83.88 71 GLN A CA 1
ATOM 559 C C . GLN A 1 71 ? 3.997 5.702 6.133 1.00 83.88 71 GLN A C 1
ATOM 561 O O . GLN A 1 71 ? 4.028 5.598 4.914 1.00 83.88 71 GLN A O 1
ATOM 566 N N . GLU A 1 72 ? 4.949 6.309 6.835 1.00 86.31 72 GLU A N 1
ATOM 567 C CA . GLU A 1 72 ? 6.217 6.753 6.250 1.00 86.31 72 GLU A CA 1
ATOM 568 C C . GLU A 1 72 ? 7.156 5.557 6.034 1.00 86.31 72 GLU A C 1
ATOM 570 O O . GLU A 1 72 ? 7.090 4.572 6.776 1.00 86.31 72 GLU A O 1
ATOM 575 N N . CYS A 1 73 ? 8.027 5.648 5.034 1.00 85.19 73 CYS A N 1
ATOM 576 C CA . CYS A 1 73 ? 9.014 4.625 4.691 1.00 85.19 73 CYS A CA 1
ATOM 577 C C . CYS A 1 73 ? 10.249 5.253 4.047 1.00 85.19 73 CYS A C 1
ATOM 579 O O . CYS A 1 73 ? 10.147 6.293 3.401 1.00 85.19 73 CYS A O 1
ATOM 581 N N . CYS A 1 74 ? 11.398 4.587 4.166 1.00 85.00 74 CYS A N 1
ATOM 582 C CA . CYS A 1 74 ? 12.579 4.900 3.362 1.00 85.00 74 CYS A CA 1
ATOM 583 C C . CYS A 1 74 ? 12.929 3.758 2.382 1.00 85.00 74 CYS A C 1
ATOM 585 O O . CYS A 1 74 ? 13.765 3.934 1.497 1.00 85.00 74 CYS A O 1
ATOM 587 N N . SER A 1 75 ? 12.310 2.585 2.537 1.00 84.56 75 SER A N 1
ATOM 588 C CA . SER A 1 75 ? 12.502 1.389 1.715 1.00 84.56 75 SER A CA 1
ATOM 589 C C . SER A 1 75 ? 11.223 0.551 1.649 1.00 84.56 75 SER A C 1
ATOM 591 O O . SER A 1 75 ? 10.358 0.664 2.519 1.00 84.56 75 SER A O 1
ATOM 593 N N . ASP A 1 76 ? 11.103 -0.322 0.645 1.00 85.00 76 ASP A N 1
ATOM 594 C CA . ASP A 1 76 ? 9.941 -1.214 0.508 1.00 85.00 76 ASP A CA 1
ATOM 595 C C . ASP A 1 76 ? 9.763 -2.122 1.733 1.00 85.00 76 ASP A C 1
ATOM 597 O O . ASP A 1 76 ? 8.638 -2.349 2.170 1.00 85.00 76 ASP A O 1
ATOM 601 N N . SER A 1 77 ? 10.862 -2.550 2.364 1.00 83.12 77 SER A N 1
ATOM 602 C CA . SER A 1 77 ? 10.834 -3.361 3.588 1.00 83.12 77 SER A CA 1
ATOM 603 C C . SER A 1 77 ? 10.238 -2.649 4.801 1.00 83.12 77 SER A C 1
ATOM 605 O O . SER A 1 77 ? 9.871 -3.306 5.769 1.00 83.12 77 SER A O 1
ATOM 607 N N . ASP A 1 78 ? 10.110 -1.320 4.767 1.00 82.81 78 ASP A N 1
ATOM 608 C CA . ASP A 1 78 ? 9.432 -0.580 5.835 1.00 82.81 78 ASP A CA 1
ATOM 609 C C . ASP A 1 78 ? 7.903 -0.666 5.707 1.00 82.81 78 ASP A C 1
ATOM 611 O O . ASP A 1 78 ? 7.186 -0.204 6.597 1.00 82.81 78 ASP A O 1
ATOM 615 N N . CYS A 1 79 ? 7.394 -1.228 4.606 1.00 83.38 79 CYS A N 1
ATOM 616 C CA . CYS A 1 79 ? 5.984 -1.291 4.252 1.00 83.38 79 CYS A CA 1
ATOM 617 C C . CYS A 1 79 ? 5.421 -2.706 4.370 1.00 83.38 79 CYS A C 1
ATOM 619 O O . CYS A 1 79 ? 6.132 -3.696 4.241 1.00 83.38 79 CYS A O 1
ATOM 621 N N . TYR A 1 80 ? 4.104 -2.796 4.576 1.00 80.31 80 TYR A N 1
ATOM 622 C CA . TYR A 1 80 ? 3.417 -4.075 4.735 1.00 80.31 80 TYR A CA 1
ATOM 623 C C . TYR A 1 80 ? 2.170 -4.162 3.854 1.00 80.31 80 TYR A C 1
ATOM 625 O O . TYR A 1 80 ? 1.354 -3.236 3.844 1.00 80.31 80 TYR A O 1
ATOM 633 N N . TRP A 1 81 ? 1.982 -5.304 3.186 1.00 72.12 81 TRP A N 1
ATOM 634 C CA . TRP A 1 81 ? 0.932 -5.487 2.171 1.00 72.12 81 TRP A CA 1
ATOM 635 C C . TRP A 1 81 ? -0.493 -5.490 2.743 1.00 72.12 81 TRP A C 1
ATOM 637 O O . TRP A 1 81 ? -1.395 -4.897 2.168 1.00 72.12 81 TRP A O 1
ATOM 647 N N . HIS A 1 82 ? -0.690 -6.082 3.922 1.00 68.25 82 HIS A N 1
ATOM 648 C CA . HIS A 1 82 ? -1.990 -6.209 4.601 1.00 68.25 82 HIS A CA 1
ATOM 649 C C . HIS A 1 82 ? -2.581 -4.885 5.147 1.00 68.25 82 HIS A C 1
ATOM 651 O O . HIS A 1 82 ? -3.552 -4.897 5.912 1.00 68.25 82 HIS A O 1
ATOM 657 N N . ARG A 1 83 ? -1.979 -3.727 4.847 1.00 70.56 83 ARG A N 1
ATOM 658 C CA . ARG A 1 83 ? -2.434 -2.435 5.374 1.00 70.56 83 ARG A CA 1
ATOM 659 C C . ARG A 1 83 ? -3.540 -1.846 4.503 1.00 70.56 83 ARG A C 1
ATOM 661 O O . ARG A 1 83 ? -3.414 -1.716 3.292 1.00 70.56 83 ARG A O 1
ATOM 668 N N . THR A 1 84 ? -4.615 -1.400 5.146 1.00 73.56 84 THR A N 1
ATOM 669 C CA . THR A 1 84 ? -5.717 -0.702 4.478 1.00 73.56 84 THR A CA 1
ATOM 670 C C . THR A 1 84 ? -5.306 0.692 4.006 1.00 73.56 84 THR A C 1
ATOM 672 O O . THR A 1 84 ? -4.481 1.351 4.646 1.00 73.56 84 THR A O 1
ATOM 675 N N . CYS A 1 85 ? -5.952 1.188 2.944 1.00 77.62 85 CYS A N 1
ATOM 676 C CA . CYS A 1 85 ? -5.802 2.574 2.499 1.00 77.62 85 CYS A CA 1
ATOM 677 C C . CYS A 1 85 ? -6.030 3.552 3.660 1.00 77.62 85 CYS A C 1
ATOM 679 O O . CYS A 1 85 ? -7.078 3.514 4.314 1.00 77.62 85 CYS A O 1
ATOM 681 N N . GLY A 1 86 ? -5.068 4.451 3.884 1.00 68.75 86 GLY A N 1
ATOM 682 C CA . GLY A 1 86 ? -5.130 5.468 4.932 1.00 68.75 86 GLY A CA 1
ATOM 683 C C . GLY A 1 86 ? -6.303 6.417 4.754 1.00 68.75 86 GLY A C 1
ATOM 684 O O . GLY A 1 86 ? -6.898 6.855 5.727 1.00 68.75 86 GLY A O 1
ATOM 685 N N . ASN A 1 87 ? -6.714 6.689 3.521 1.00 71.69 87 ASN A N 1
ATOM 686 C CA . ASN A 1 87 ? -7.867 7.527 3.224 1.00 71.69 87 ASN A CA 1
ATOM 687 C C . ASN A 1 87 ? -8.738 6.903 2.117 1.00 71.69 87 ASN A C 1
ATOM 689 O O . ASN A 1 87 ? -8.596 5.736 1.756 1.00 71.69 87 ASN A O 1
ATOM 693 N N . HIS A 1 88 ? -9.710 7.670 1.621 1.00 71.62 88 HIS A N 1
ATOM 694 C CA . HIS A 1 88 ? -10.524 7.285 0.464 1.00 71.62 88 HIS A CA 1
ATOM 695 C C . HIS A 1 88 ? -9.876 7.663 -0.876 1.00 71.62 88 HIS A C 1
ATOM 697 O O . HIS A 1 88 ? -10.507 7.479 -1.914 1.00 71.62 88 HIS A O 1
ATOM 703 N N . ILE A 1 89 ? -8.660 8.216 -0.859 1.00 76.00 89 ILE A N 1
ATOM 704 C CA . ILE A 1 89 ? -7.974 8.652 -2.070 1.00 76.00 89 ILE A CA 1
ATOM 705 C C . ILE A 1 89 ? -7.302 7.433 -2.689 1.00 76.00 89 ILE A C 1
ATOM 707 O O . ILE A 1 89 ? -6.583 6.686 -2.026 1.00 76.00 89 ILE A O 1
ATOM 711 N N . GLN A 1 90 ? -7.595 7.231 -3.965 1.00 80.81 90 GLN A N 1
ATOM 712 C CA . GLN A 1 90 ? -6.989 6.206 -4.791 1.00 80.81 90 GLN A CA 1
ATOM 713 C C . GLN A 1 90 ? -6.384 6.896 -5.999 1.00 80.81 90 GLN A C 1
ATOM 715 O O . GLN A 1 90 ? -6.964 7.831 -6.556 1.00 80.81 90 GLN A O 1
ATOM 720 N N . TYR A 1 91 ? -5.224 6.412 -6.388 1.00 77.62 91 TYR A N 1
ATOM 721 C CA . TYR A 1 91 ? -4.402 6.953 -7.446 1.00 77.62 91 TYR A CA 1
ATOM 722 C C . TYR A 1 91 ? -4.310 5.929 -8.567 1.00 77.62 91 TYR A C 1
ATOM 724 O O . TYR A 1 91 ? -4.456 4.725 -8.342 1.00 77.62 91 TYR A O 1
ATOM 732 N N . LYS A 1 92 ? -4.099 6.412 -9.789 1.00 78.00 92 LYS A N 1
ATOM 733 C CA . LYS A 1 92 ? -3.980 5.571 -10.975 1.00 78.00 92 LYS A CA 1
ATOM 734 C C . LYS A 1 92 ? -2.718 5.954 -11.733 1.00 78.00 92 LYS A C 1
ATOM 736 O O . LYS A 1 92 ? -2.587 7.104 -12.139 1.00 78.00 92 LYS A O 1
ATOM 741 N N . GLY A 1 93 ? -1.839 4.983 -11.968 1.00 67.50 93 GLY A N 1
ATOM 742 C CA . GLY A 1 93 ? -0.529 5.246 -12.573 1.00 67.50 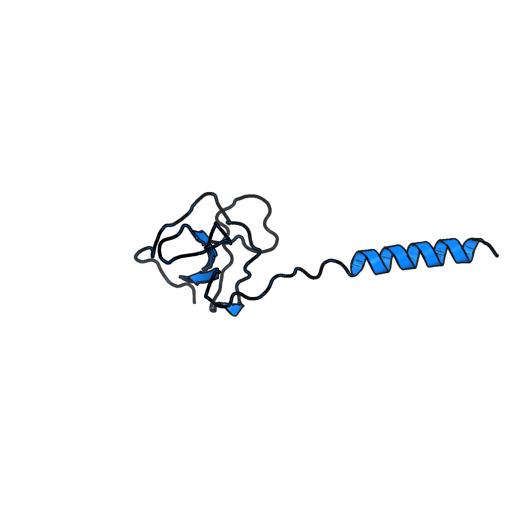93 GLY A CA 1
ATOM 743 C C . GLY A 1 93 ? 0.425 5.961 -11.612 1.00 67.50 93 GLY A C 1
ATOM 744 O O . GLY A 1 93 ? 0.199 5.963 -10.406 1.00 67.50 93 GLY A O 1
ATOM 745 N N . GLU A 1 94 ? 1.499 6.540 -12.134 1.00 63.62 94 GLU A N 1
ATOM 746 C CA . GLU A 1 94 ? 2.464 7.298 -11.335 1.00 63.62 94 GLU A CA 1
ATOM 747 C C . GLU A 1 94 ? 1.983 8.748 -11.190 1.00 63.62 94 GLU A C 1
ATOM 749 O O . GLU A 1 94 ? 1.616 9.386 -12.176 1.00 63.62 94 GLU A O 1
ATOM 754 N N . GLU A 1 95 ? 1.949 9.277 -9.966 1.00 62.31 95 GLU A N 1
ATOM 755 C CA . GLU A 1 95 ? 1.684 10.704 -9.766 1.00 62.31 95 GLU A CA 1
ATOM 756 C C . GLU A 1 95 ? 2.958 11.511 -10.035 1.00 62.31 95 GLU A C 1
ATOM 758 O O . GLU A 1 95 ? 4.023 11.175 -9.514 1.00 62.31 95 GLU A O 1
ATOM 763 N N . GLU A 1 96 ? 2.869 12.630 -10.752 1.00 55.03 96 GLU A N 1
ATOM 764 C CA . GLU A 1 96 ? 4.001 13.550 -10.895 1.00 55.03 96 GLU A CA 1
ATOM 765 C C . GLU A 1 96 ? 4.189 14.401 -9.628 1.00 55.03 96 GLU A C 1
ATOM 767 O O . GLU A 1 96 ? 3.259 14.996 -9.095 1.00 55.03 96 GLU A O 1
ATOM 772 N N . GLU A 1 97 ? 5.434 14.385 -9.144 1.00 60.03 97 GLU A N 1
ATOM 773 C CA . GLU A 1 97 ? 6.091 15.424 -8.342 1.00 60.03 97 GLU A CA 1
ATOM 774 C C . GLU A 1 97 ? 5.511 15.772 -6.959 1.00 60.03 97 GLU A C 1
ATOM 776 O O . GLU A 1 97 ? 4.635 16.610 -6.843 1.00 60.03 97 GLU A O 1
ATOM 781 N N . TYR A 1 98 ? 6.094 15.213 -5.885 1.00 53.09 98 TYR A N 1
ATOM 782 C CA . TYR A 1 98 ? 6.209 15.891 -4.581 1.00 53.09 98 TYR A CA 1
ATOM 783 C C . TYR A 1 98 ? 7.385 15.331 -3.766 1.00 53.09 98 TYR A C 1
ATOM 785 O O . TYR A 1 98 ? 7.837 14.207 -3.977 1.00 53.09 98 TYR A O 1
ATOM 793 N N . ARG A 1 99 ? 7.863 16.186 -2.855 1.00 52.19 99 ARG A N 1
ATOM 794 C CA . ARG A 1 99 ? 9.042 16.076 -1.987 1.00 52.19 99 ARG A CA 1
ATOM 795 C C . ARG A 1 99 ? 9.172 14.705 -1.314 1.00 52.19 99 ARG A C 1
ATOM 797 O O . ARG A 1 99 ? 8.346 14.354 -0.478 1.00 52.19 99 ARG A O 1
ATOM 804 N N . THR A 1 100 ? 10.248 13.996 -1.635 1.00 55.44 100 THR A N 1
ATOM 805 C CA . THR A 1 100 ? 10.662 12.775 -0.944 1.00 55.44 100 THR A CA 1
ATOM 806 C C . THR A 1 100 ? 10.971 13.097 0.520 1.00 55.44 100 THR A C 1
ATOM 808 O O . THR A 1 100 ? 11.689 14.056 0.825 1.00 55.44 100 THR A O 1
ATOM 811 N N . ILE A 1 101 ? 10.352 12.350 1.427 1.00 63.78 101 ILE A N 1
ATOM 812 C CA . ILE A 1 101 ? 10.714 12.302 2.841 1.00 63.78 101 ILE A CA 1
ATOM 813 C C . ILE A 1 101 ? 11.469 10.978 2.967 1.00 63.78 101 ILE A C 1
ATOM 815 O O . ILE A 1 101 ? 10.868 9.944 2.699 1.00 63.78 101 ILE A O 1
ATOM 819 N N . CYS A 1 102 ? 12.763 11.042 3.299 1.00 63.03 102 CYS A N 1
ATOM 820 C CA . CYS A 1 102 ? 13.805 10.076 2.899 1.00 63.03 102 CYS A CA 1
ATOM 821 C C . CYS A 1 102 ? 14.245 10.247 1.426 1.00 63.03 102 CYS A C 1
ATOM 823 O O . CYS A 1 102 ? 15.468 10.231 1.196 1.00 63.03 102 CYS A O 1
#

Radius of gyration: 19.5 Å; chains: 1; bounding box: 24×48×59 Å

pLDDT: mean 70.81, std 12.04, range [40.94, 88.06]

Sequence (102 aa):
MQLNFLFVTMIALVIFGMIVEKSDAGDCDGSHCGCYKGYCWAYVNEGRVRAGDWWCYTQRSGITGKRSMWQECCSDSDCYWHRTCGNHIQYKGEEEEYRTIC